Protein AF-A0A1G3U050-F1 (afdb_monomer)

pLDDT: mean 77.29, std 8.43, range [53.69, 90.75]

Radius of gyration: 17.87 Å; Cα contacts (8 Å, |Δi|>4): 139; chains: 1; bounding box: 40×44×41 Å

Foldseek 3Di:
DALVVLVVDPDHFQVNVQNVVQVVQCVPAVWHKDWDDDPRHIHMDTGDADEALWDDDPPDIHAALPVPPPVDDGHDDDPVPSPPDDPDDDDDDDD

Sequence (95 aa):
MFAQETLFFDKSDCEDRAVLFSYLIKELFDISVVGVKYKDHMATALYVPLDGDIVTAGSRKFVIADPTYVDAVIGVSMPRYRSLQPQSYIIVKNN

Mean predicted aligned error: 7.39 Å

Structure (mmCIF, N/CA/C/O backbone):
data_AF-A0A1G3U050-F1
#
_entry.id   AF-A0A1G3U050-F1
#
loop_
_atom_site.group_PDB
_atom_site.id
_atom_site.type_symbol
_atom_site.label_atom_id
_atom_site.label_alt_id
_atom_site.label_comp_id
_atom_site.label_asym_id
_atom_site.label_entity_id
_atom_site.label_seq_id
_atom_site.pdbx_PDB_ins_code
_atom_site.Cartn_x
_atom_site.Cartn_y
_atom_site.Cartn_z
_atom_site.occupancy
_atom_site.B_iso_or_equiv
_atom_site.auth_seq_id
_atom_site.auth_comp_id
_atom_site.auth_asym_id
_atom_site.auth_atom_id
_atom_site.pdbx_PDB_model_num
ATOM 1 N N . MET A 1 1 ? 15.507 14.579 0.203 1.00 62.25 1 MET A N 1
ATOM 2 C CA . MET A 1 1 ? 14.243 14.648 -0.536 1.00 62.25 1 MET A CA 1
ATOM 3 C C . MET A 1 1 ? 13.116 14.293 0.420 1.00 62.25 1 MET A C 1
ATOM 5 O O . MET A 1 1 ? 13.284 13.374 1.219 1.00 62.25 1 MET A O 1
ATOM 9 N N . PHE A 1 2 ? 12.034 15.055 0.426 1.00 78.06 2 PHE A N 1
ATOM 10 C CA . PHE A 1 2 ? 10.852 14.792 1.239 1.00 78.06 2 PHE A CA 1
ATOM 11 C C . PHE A 1 2 ? 9.976 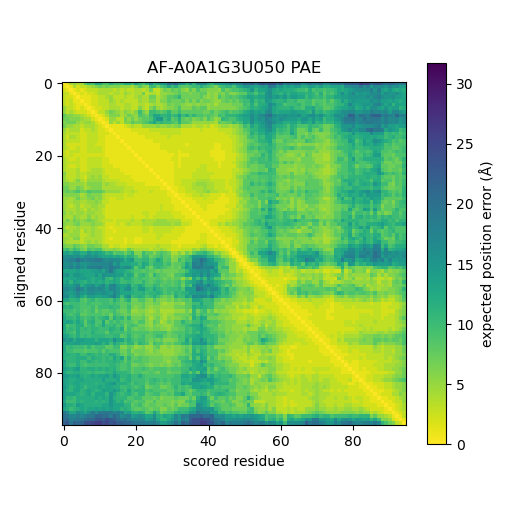13.714 0.583 1.00 78.06 2 PHE A C 1
ATOM 13 O O . PHE A 1 2 ? 9.964 13.589 -0.639 1.00 78.06 2 PHE A O 1
ATOM 20 N N . ALA A 1 3 ? 9.203 12.953 1.366 1.00 75.50 3 ALA A N 1
ATOM 21 C CA . ALA A 1 3 ? 8.281 11.948 0.817 1.00 75.50 3 ALA A CA 1
ATOM 22 C C . ALA A 1 3 ? 7.283 12.555 -0.200 1.00 75.50 3 ALA A C 1
ATOM 24 O O . ALA A 1 3 ? 6.864 11.876 -1.131 1.00 75.50 3 ALA A O 1
ATOM 25 N N . GLN A 1 4 ? 6.956 13.848 -0.058 1.00 73.81 4 GLN A N 1
ATOM 26 C CA . GLN A 1 4 ? 6.104 14.628 -0.964 1.00 73.81 4 GLN A CA 1
ATOM 27 C C . GLN A 1 4 ? 6.773 14.934 -2.309 1.00 73.81 4 GLN A C 1
ATOM 29 O O . GLN A 1 4 ? 6.096 15.075 -3.322 1.00 73.81 4 GLN A O 1
ATOM 34 N N . GLU A 1 5 ? 8.099 15.023 -2.333 1.00 76.06 5 GLU A N 1
ATOM 35 C CA . GLU A 1 5 ? 8.860 15.283 -3.553 1.00 76.06 5 GLU A CA 1
ATOM 36 C C . GLU A 1 5 ? 8.976 14.009 -4.410 1.00 76.06 5 GLU A C 1
ATOM 38 O O . GLU A 1 5 ? 8.867 14.125 -5.629 1.00 76.06 5 GLU A O 1
ATOM 43 N N . THR A 1 6 ? 9.039 12.802 -3.801 1.00 81.75 6 THR A N 1
ATOM 44 C CA . THR A 1 6 ? 8.927 11.489 -4.501 1.00 81.75 6 THR A CA 1
ATOM 45 C C . THR A 1 6 ? 7.639 11.399 -5.316 1.00 81.75 6 THR A C 1
ATOM 47 O O . THR A 1 6 ? 7.548 10.641 -6.278 1.00 81.75 6 THR A O 1
ATOM 50 N N . LEU A 1 7 ? 6.634 12.171 -4.907 1.00 75.56 7 LEU A N 1
ATOM 51 C CA . LEU A 1 7 ? 5.320 12.228 -5.523 1.00 75.56 7 LEU A CA 1
ATOM 52 C C . LEU A 1 7 ? 5.135 13.434 -6.466 1.00 75.56 7 LEU A C 1
ATOM 54 O O . LEU A 1 7 ? 4.225 13.391 -7.287 1.00 75.56 7 LEU A O 1
ATOM 58 N N . PHE A 1 8 ? 5.942 14.503 -6.359 1.00 80.50 8 PHE A N 1
ATOM 59 C CA . PHE A 1 8 ? 5.802 15.732 -7.166 1.00 80.50 8 PHE A CA 1
ATOM 60 C C . PHE A 1 8 ? 6.574 15.682 -8.493 1.00 80.50 8 PHE A C 1
ATOM 62 O O . PHE A 1 8 ? 6.170 16.329 -9.457 1.00 80.50 8 PHE A O 1
ATOM 69 N N . PHE A 1 9 ? 7.682 14.939 -8.555 1.00 80.31 9 PHE A N 1
ATOM 70 C CA . PHE A 1 9 ? 8.543 14.882 -9.738 1.00 80.31 9 PHE A CA 1
ATOM 71 C C . PHE A 1 9 ? 8.355 13.599 -10.563 1.00 80.31 9 PHE A C 1
ATOM 73 O O . PHE A 1 9 ? 8.178 12.513 -10.022 1.00 80.31 9 PHE A O 1
ATOM 80 N N . ASP A 1 10 ? 8.507 13.715 -11.890 1.00 73.25 10 ASP A N 1
ATOM 81 C CA . ASP A 1 10 ? 8.324 12.618 -12.866 1.00 73.25 10 ASP A CA 1
ATOM 82 C C . ASP A 1 10 ? 9.414 11.531 -12.828 1.00 73.25 10 ASP A C 1
ATOM 84 O O . ASP A 1 10 ? 9.396 10.573 -13.606 1.00 73.25 10 ASP A O 1
ATOM 88 N N . LYS A 1 11 ? 10.414 11.684 -11.963 1.00 73.81 11 LYS A N 1
ATOM 89 C CA . LYS A 1 11 ? 11.519 10.740 -11.807 1.00 73.81 11 LYS A CA 1
ATOM 90 C C . LYS A 1 11 ? 11.608 10.357 -10.344 1.00 73.81 11 LYS A C 1
ATOM 92 O O . LYS A 1 11 ? 11.707 11.227 -9.490 1.00 73.81 11 LYS A O 1
ATOM 97 N N . SER A 1 12 ? 11.595 9.053 -10.097 1.00 75.81 12 SER A N 1
ATOM 98 C CA . SER A 1 12 ? 11.783 8.481 -8.774 1.00 75.81 12 SER A CA 1
ATOM 99 C C . SER A 1 12 ? 12.690 7.265 -8.890 1.00 75.81 12 SER A C 1
ATOM 101 O O . SER A 1 12 ? 12.389 6.313 -9.622 1.00 75.81 12 SER A O 1
ATOM 103 N N . ASP A 1 13 ? 13.808 7.287 -8.183 1.00 83.31 13 ASP A N 1
ATOM 104 C CA . ASP A 1 13 ? 14.683 6.130 -8.060 1.00 83.31 13 ASP A CA 1
ATOM 105 C C . ASP A 1 13 ? 14.379 5.338 -6.776 1.00 83.31 13 ASP A C 1
ATOM 107 O O . ASP A 1 13 ? 13.335 5.487 -6.135 1.00 83.31 13 ASP A O 1
ATOM 111 N N . CYS A 1 14 ? 15.231 4.373 -6.452 1.00 85.44 14 CYS A N 1
ATOM 112 C CA . CYS A 1 14 ? 15.037 3.527 -5.283 1.00 85.44 14 CYS A CA 1
ATOM 113 C C . CYS A 1 14 ? 15.055 4.306 -3.957 1.00 85.44 14 CYS A C 1
ATOM 115 O O . CYS A 1 14 ? 14.396 3.891 -3.003 1.00 85.44 14 CYS A O 1
ATOM 117 N N . GLU A 1 15 ? 15.779 5.422 -3.887 1.00 86.62 15 GLU A N 1
ATOM 118 C CA . GLU A 1 15 ? 15.920 6.225 -2.673 1.00 86.62 15 GLU A CA 1
ATOM 119 C C . GLU A 1 15 ? 14.633 6.986 -2.381 1.00 86.62 15 GLU A C 1
ATOM 121 O O . GLU A 1 15 ? 14.084 6.909 -1.277 1.00 86.62 15 GLU A O 1
ATOM 126 N N . ASP A 1 16 ? 14.089 7.601 -3.422 1.00 85.25 16 ASP A N 1
ATOM 127 C CA . ASP A 1 16 ? 12.823 8.317 -3.391 1.00 85.25 16 ASP A CA 1
ATOM 128 C C . ASP A 1 16 ? 11.676 7.394 -2.943 1.00 85.25 16 ASP A C 1
ATOM 130 O O . ASP A 1 16 ? 10.892 7.741 -2.049 1.00 85.25 16 ASP A O 1
ATOM 134 N N . ARG A 1 17 ? 11.612 6.174 -3.499 1.00 88.62 17 ARG A N 1
ATOM 135 C CA . ARG A 1 17 ? 10.591 5.165 -3.155 1.00 88.62 17 ARG A CA 1
ATOM 136 C C . ARG A 1 17 ? 10.697 4.671 -1.717 1.00 88.62 17 ARG A C 1
ATOM 138 O O . ARG A 1 17 ? 9.677 4.470 -1.060 1.00 88.62 17 ARG A O 1
ATOM 145 N N . ALA A 1 18 ? 11.914 4.485 -1.219 1.00 84.56 18 ALA A N 1
ATOM 146 C CA . ALA A 1 18 ? 12.151 4.091 0.161 1.00 84.56 18 ALA A CA 1
ATOM 147 C C . ALA A 1 18 ? 11.700 5.184 1.144 1.00 84.56 18 ALA A C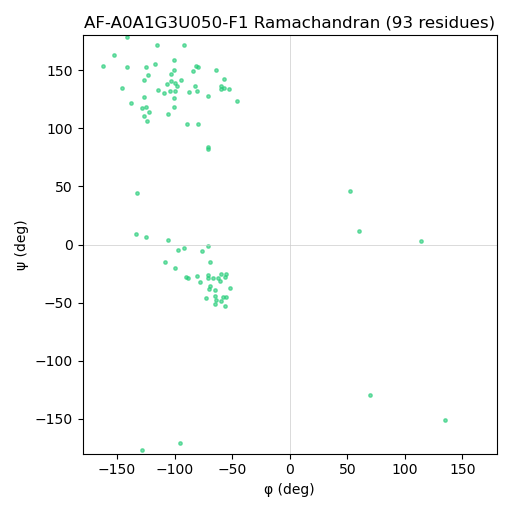 1
ATOM 149 O O . ALA A 1 18 ? 11.011 4.901 2.122 1.00 84.56 18 ALA A O 1
ATOM 150 N N . VAL A 1 19 ? 12.014 6.453 0.875 1.00 88.19 19 VAL A N 1
ATOM 151 C CA . VAL A 1 19 ? 11.553 7.560 1.728 1.00 88.19 19 VAL A CA 1
ATOM 152 C C . VAL A 1 19 ? 10.026 7.591 1.783 1.00 88.19 19 VAL A C 1
ATOM 154 O O . VAL A 1 19 ? 9.452 7.595 2.875 1.00 88.19 19 VAL A O 1
ATOM 157 N N . LEU A 1 20 ? 9.377 7.511 0.621 1.00 84.56 20 LEU A N 1
ATOM 158 C CA . LEU A 1 20 ? 7.923 7.467 0.512 1.00 84.56 20 LEU A CA 1
ATOM 159 C C . LEU A 1 20 ? 7.302 6.304 1.314 1.00 84.56 20 LEU A C 1
ATOM 161 O O . LEU A 1 20 ? 6.440 6.540 2.155 1.00 84.56 20 LEU A O 1
ATOM 165 N N . PHE A 1 21 ? 7.755 5.062 1.125 1.00 85.19 21 PHE A N 1
ATOM 166 C CA . PHE A 1 21 ? 7.203 3.882 1.815 1.00 85.19 21 PHE A CA 1
ATOM 167 C C . PHE A 1 21 ? 7.461 3.887 3.330 1.00 85.19 21 PHE A C 1
ATOM 169 O O . PHE A 1 21 ? 6.648 3.388 4.110 1.00 85.19 21 PHE 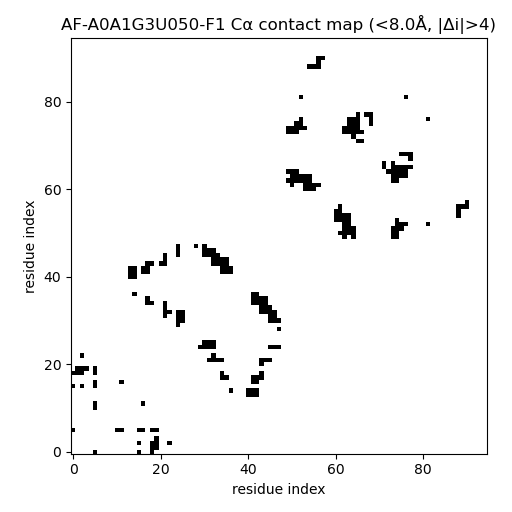A O 1
ATOM 176 N N . SER A 1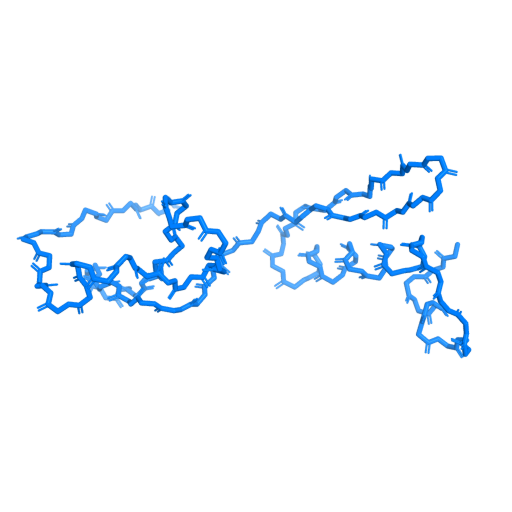 22 ? 8.555 4.515 3.766 1.00 81.81 22 SER A N 1
ATOM 177 C CA . SER A 1 22 ? 8.851 4.673 5.189 1.00 81.81 22 SER A CA 1
ATOM 178 C C . SER A 1 22 ? 7.935 5.630 5.921 1.00 81.81 22 SER A C 1
ATOM 180 O O . SER A 1 22 ? 7.542 5.374 7.059 1.00 81.81 22 SER A O 1
ATOM 182 N N . TYR A 1 23 ? 7.581 6.717 5.250 1.00 87.62 23 TYR A N 1
ATOM 183 C CA . TYR A 1 23 ? 6.623 7.668 5.766 1.00 87.62 23 TYR A CA 1
ATOM 184 C C . TYR A 1 23 ? 5.250 7.007 5.901 1.00 87.62 23 TYR A C 1
ATOM 186 O O . TYR A 1 23 ? 4.648 7.038 6.971 1.00 87.62 23 TYR A O 1
ATOM 194 N N . LEU A 1 24 ? 4.815 6.307 4.848 1.00 84.56 24 LEU A N 1
ATOM 195 C CA . LEU A 1 24 ? 3.506 5.658 4.802 1.00 84.56 24 LEU A CA 1
ATOM 196 C C . LEU A 1 24 ? 3.275 4.698 5.972 1.00 84.56 24 LEU A C 1
ATOM 198 O O . LEU A 1 24 ? 2.222 4.734 6.590 1.00 84.56 24 LEU A O 1
ATOM 202 N N . ILE A 1 25 ? 4.234 3.849 6.317 1.00 80.88 25 ILE A N 1
ATOM 203 C CA . ILE A 1 25 ? 3.977 2.823 7.332 1.00 80.88 25 ILE A CA 1
ATOM 204 C C . ILE A 1 25 ? 4.082 3.348 8.769 1.00 80.88 25 ILE A C 1
ATOM 206 O O . ILE A 1 25 ? 3.366 2.857 9.643 1.00 80.88 25 ILE A O 1
ATOM 210 N N . LYS A 1 26 ? 4.875 4.398 8.997 1.00 78.19 26 LYS A N 1
ATOM 211 C CA . LYS A 1 26 ? 4.888 5.102 10.285 1.00 78.19 26 LYS A CA 1
ATOM 212 C C . LYS A 1 26 ? 3.560 5.782 10.558 1.00 78.19 26 LYS A C 1
ATOM 214 O O . LYS A 1 26 ? 2.969 5.537 11.601 1.00 78.19 26 LYS A O 1
ATOM 219 N N . GLU A 1 27 ? 3.073 6.569 9.604 1.00 83.56 27 GLU A N 1
ATOM 220 C CA . GLU A 1 27 ? 1.838 7.334 9.788 1.00 83.56 27 GLU A CA 1
ATOM 221 C C . GLU A 1 27 ? 0.596 6.438 9.847 1.00 83.56 27 GLU A C 1
ATOM 223 O O . GLU A 1 27 ? -0.344 6.729 10.580 1.00 83.56 27 GLU A O 1
ATOM 228 N N . LEU A 1 28 ? 0.571 5.349 9.070 1.00 76.06 28 LEU A N 1
ATOM 229 C CA . LEU A 1 28 ? -0.662 4.582 8.866 1.00 76.06 28 LEU A CA 1
ATOM 230 C C . LEU A 1 28 ? -0.885 3.457 9.866 1.00 76.06 28 LEU A C 1
ATOM 232 O O . LEU A 1 28 ? -2.033 3.097 10.115 1.00 76.06 28 LEU A O 1
ATOM 236 N N . PHE A 1 29 ? 0.173 2.879 10.420 1.00 76.06 29 PHE A N 1
ATOM 237 C CA . PHE A 1 29 ? 0.018 1.749 11.325 1.00 76.06 29 PHE A CA 1
ATOM 238 C C . PHE A 1 29 ? 0.692 1.978 12.683 1.00 76.06 29 PHE A C 1
ATOM 240 O O . PHE A 1 29 ? 0.692 1.071 13.507 1.00 76.06 29 PHE A O 1
ATOM 247 N N . ASP A 1 30 ? 1.207 3.191 12.924 1.00 72.56 30 ASP A N 1
ATOM 248 C CA . ASP A 1 30 ? 2.110 3.529 14.037 1.00 72.56 30 ASP A CA 1
ATOM 249 C C . ASP A 1 30 ? 3.309 2.586 14.100 1.00 72.56 30 ASP A C 1
ATOM 251 O O . ASP A 1 30 ? 3.670 1.974 15.109 1.00 72.56 30 ASP A O 1
ATOM 255 N N . ILE A 1 31 ? 3.881 2.371 12.925 1.00 70.06 31 ILE A N 1
ATOM 256 C CA . ILE A 1 31 ? 4.749 1.246 12.701 1.00 70.06 31 ILE A CA 1
ATOM 257 C C . ILE A 1 31 ? 6.074 1.744 12.184 1.00 70.06 31 ILE A C 1
ATOM 259 O O . ILE A 1 31 ? 6.200 2.372 11.140 1.00 70.06 31 ILE A O 1
ATOM 263 N N . SER A 1 32 ? 7.101 1.468 12.970 1.00 74.44 32 SER A N 1
ATOM 264 C CA . SER A 1 32 ? 8.439 1.947 12.688 1.00 74.44 32 SER A CA 1
ATOM 265 C C . SER A 1 32 ? 8.939 1.446 11.335 1.00 74.44 32 SER A C 1
ATOM 267 O O . SER A 1 32 ? 8.849 0.268 11.008 1.00 74.44 32 SER A O 1
ATOM 269 N N . VAL A 1 33 ? 9.519 2.361 10.563 1.00 76.38 33 VAL A N 1
ATOM 270 C CA . VAL A 1 33 ? 10.170 2.054 9.288 1.00 76.38 33 VAL A CA 1
ATOM 271 C C . VAL A 1 33 ? 11.582 2.592 9.263 1.00 76.38 33 VAL A C 1
ATOM 273 O O . VAL A 1 33 ? 11.847 3.712 9.717 1.00 76.38 33 VAL A O 1
ATOM 276 N N . VAL A 1 34 ? 12.472 1.816 8.659 1.00 79.38 34 VAL A N 1
ATOM 277 C CA . VAL A 1 34 ? 13.848 2.203 8.362 1.00 79.38 34 VAL A CA 1
ATOM 278 C C . VAL A 1 34 ? 14.123 2.067 6.866 1.00 79.38 34 VAL A C 1
ATOM 280 O O . VAL A 1 34 ? 13.586 1.183 6.195 1.00 79.38 34 VAL A O 1
ATOM 283 N N . GLY A 1 35 ? 14.953 2.962 6.339 1.00 82.75 35 GLY A N 1
ATOM 284 C CA . GLY A 1 35 ? 15.482 2.861 4.983 1.00 82.75 35 GLY A CA 1
ATOM 285 C C . GLY A 1 35 ? 16.717 1.965 4.942 1.00 82.75 35 GLY A C 1
ATOM 286 O O . GLY A 1 35 ? 17.482 1.912 5.905 1.00 82.75 35 GLY A O 1
ATOM 287 N N . VAL A 1 36 ? 16.928 1.283 3.822 1.00 74.31 36 VAL A N 1
ATOM 288 C CA . VAL A 1 36 ? 18.051 0.364 3.620 1.00 74.31 36 VAL A CA 1
ATOM 289 C C . VAL A 1 36 ? 18.779 0.760 2.352 1.00 74.31 36 VAL A C 1
ATOM 291 O O . VAL A 1 36 ? 18.242 0.586 1.262 1.00 74.31 36 VAL A O 1
ATOM 294 N N . LYS A 1 37 ? 19.997 1.284 2.498 1.00 83.56 37 LYS A N 1
ATOM 295 C CA . LYS A 1 37 ? 20.808 1.771 1.381 1.00 83.56 37 LYS A CA 1
ATOM 296 C C . LYS A 1 37 ? 21.857 0.747 0.961 1.00 83.56 37 LYS A C 1
ATOM 298 O O . LYS A 1 37 ? 22.617 0.253 1.789 1.00 83.56 37 LYS A O 1
ATOM 303 N N . TYR A 1 38 ? 21.940 0.513 -0.339 1.00 85.19 38 TYR A N 1
ATOM 304 C CA . TYR A 1 38 ? 22.957 -0.277 -1.021 1.00 85.19 38 TYR A CA 1
ATOM 305 C C . TYR A 1 38 ? 23.780 0.619 -1.950 1.00 85.19 38 TYR A C 1
ATOM 307 O O . TYR A 1 38 ? 23.467 1.791 -2.161 1.00 85.19 38 TYR A O 1
ATOM 315 N N . LYS A 1 39 ? 24.856 0.061 -2.512 1.00 84.06 39 LYS A N 1
ATOM 316 C CA . LYS A 1 39 ? 25.744 0.782 -3.434 1.00 84.06 39 LYS A CA 1
ATOM 317 C C . LYS A 1 39 ? 25.008 1.271 -4.693 1.00 84.06 39 LYS A C 1
ATOM 319 O O . LYS A 1 39 ? 25.380 2.304 -5.236 1.00 84.06 39 LYS A O 1
ATOM 324 N N . ASP A 1 40 ? 23.997 0.529 -5.133 1.00 84.56 40 ASP A N 1
ATOM 325 C CA . ASP A 1 40 ? 23.229 0.730 -6.365 1.00 84.56 40 ASP A CA 1
ATOM 326 C C . ASP A 1 40 ? 21.703 0.625 -6.160 1.00 84.56 40 ASP A C 1
ATOM 328 O O . ASP A 1 40 ? 20.946 0.601 -7.130 1.00 84.56 40 ASP A O 1
ATOM 332 N N . HIS A 1 41 ? 21.231 0.555 -4.909 1.00 87.94 41 HIS A N 1
ATOM 333 C CA . HIS A 1 41 ? 19.817 0.350 -4.598 1.00 87.94 41 HIS A CA 1
ATOM 334 C C . HIS A 1 41 ? 19.410 0.944 -3.243 1.00 87.94 41 HIS A C 1
ATOM 336 O O . HIS A 1 41 ? 20.244 1.181 -2.374 1.00 87.94 41 HIS A O 1
ATOM 342 N N . MET A 1 42 ? 18.109 1.121 -3.023 1.00 84.00 42 MET A N 1
ATOM 343 C CA . MET A 1 42 ? 17.535 1.466 -1.729 1.00 84.00 42 MET A CA 1
ATOM 344 C C . MET 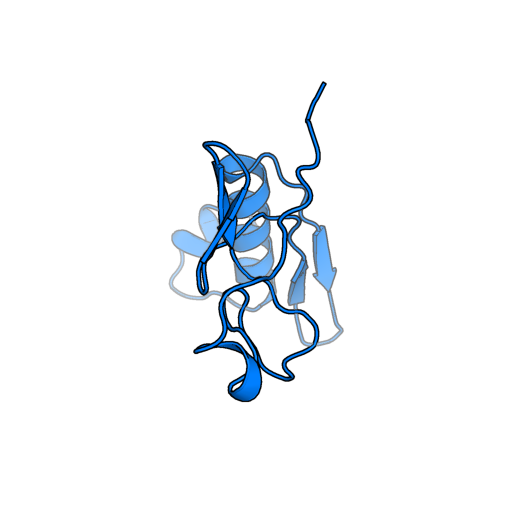A 1 42 ? 16.165 0.809 -1.565 1.00 84.00 42 MET A C 1
ATOM 346 O O . MET A 1 42 ? 15.322 0.830 -2.460 1.00 84.00 42 MET A O 1
ATOM 350 N N . ALA A 1 43 ? 15.954 0.233 -0.392 1.00 88.62 43 ALA A N 1
ATOM 351 C CA . ALA A 1 43 ? 14.720 -0.416 0.005 1.00 88.62 43 ALA A CA 1
ATOM 352 C C . ALA A 1 43 ? 14.245 0.127 1.358 1.00 88.62 43 ALA A C 1
ATOM 354 O O . ALA A 1 43 ? 14.831 1.038 1.947 1.00 88.62 43 ALA A O 1
ATOM 355 N N . THR A 1 44 ? 13.157 -0.439 1.857 1.00 80.69 44 THR A N 1
ATOM 356 C CA . THR A 1 44 ? 12.558 -0.081 3.140 1.00 80.69 44 THR A CA 1
ATOM 357 C C . THR A 1 44 ? 12.053 -1.303 3.867 1.00 80.69 44 THR A C 1
ATOM 359 O O . THR A 1 44 ? 11.665 -2.292 3.249 1.00 80.69 44 THR A O 1
ATOM 362 N N . ALA A 1 45 ? 12.025 -1.202 5.190 1.00 71.88 45 ALA A N 1
ATOM 363 C CA . ALA A 1 45 ? 11.599 -2.286 6.057 1.00 71.88 45 ALA A CA 1
ATOM 364 C C . ALA A 1 45 ? 10.525 -1.816 7.047 1.00 71.88 45 ALA A C 1
ATOM 366 O O . ALA A 1 45 ? 10.790 -0.944 7.872 1.00 71.88 45 ALA A O 1
ATOM 367 N N . LEU A 1 46 ? 9.329 -2.404 6.937 1.00 70.88 46 LEU A N 1
ATOM 368 C CA . LEU A 1 46 ? 8.107 -2.083 7.685 1.00 70.88 46 LEU A CA 1
ATOM 369 C C . LEU A 1 46 ? 7.949 -2.905 8.961 1.00 70.88 46 LEU A C 1
ATOM 371 O O . LEU A 1 46 ? 8.622 -3.916 9.139 1.00 70.88 46 LEU A O 1
ATOM 375 N N . TYR A 1 47 ? 6.954 -2.551 9.774 1.00 64.62 47 TYR A N 1
ATOM 376 C CA . TYR A 1 47 ? 6.641 -3.259 11.017 1.00 64.62 47 TYR A CA 1
ATOM 377 C C . TYR A 1 47 ? 5.100 -3.587 11.191 1.00 64.62 47 TYR A C 1
ATOM 379 O O . TYR A 1 47 ? 4.559 -3.340 12.252 1.00 64.62 47 TYR A O 1
ATOM 387 N N . VAL A 1 48 ? 4.350 -4.089 10.168 1.00 62.97 48 VAL A N 1
ATOM 388 C CA . VAL A 1 48 ? 2.830 -4.124 10.049 1.00 62.97 48 VAL A CA 1
AT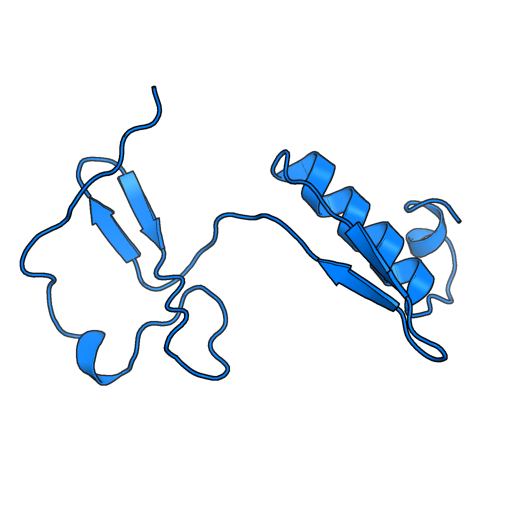OM 389 C C . VAL A 1 48 ? 2.016 -5.423 10.346 1.00 62.97 48 VAL A C 1
ATOM 391 O O . VAL A 1 48 ? 2.571 -6.504 10.172 1.00 62.97 48 VAL A O 1
ATOM 394 N N . PRO A 1 49 ? 0.674 -5.333 10.661 1.00 62.00 49 PRO A N 1
ATOM 395 C CA . PRO A 1 49 ? -0.330 -6.433 10.675 1.00 62.00 49 PRO A CA 1
ATOM 396 C C . PRO A 1 49 ? -1.252 -6.476 9.409 1.00 62.00 49 PRO A C 1
ATOM 398 O O . PRO A 1 49 ? -1.490 -5.436 8.807 1.00 62.00 49 PRO A O 1
ATOM 401 N N . LEU A 1 50 ? -1.760 -7.641 8.947 1.00 61.06 50 LEU A N 1
ATOM 402 C CA . LEU A 1 50 ? -2.012 -7.923 7.496 1.00 61.06 50 LEU A CA 1
ATOM 403 C C . LEU A 1 50 ? -3.310 -8.735 7.138 1.00 61.06 50 LEU A C 1
ATOM 405 O O . LEU A 1 50 ? -3.978 -9.115 8.088 1.00 61.06 50 LEU A O 1
ATOM 409 N N . ASP A 1 51 ? -3.644 -9.011 5.835 1.00 55.06 51 ASP A N 1
ATOM 410 C CA . ASP A 1 51 ? -4.875 -9.695 5.270 1.00 55.06 51 ASP A CA 1
ATOM 411 C C . ASP A 1 51 ? -4.669 -11.038 4.493 1.00 55.06 51 ASP A C 1
ATOM 413 O O . ASP A 1 51 ? -3.580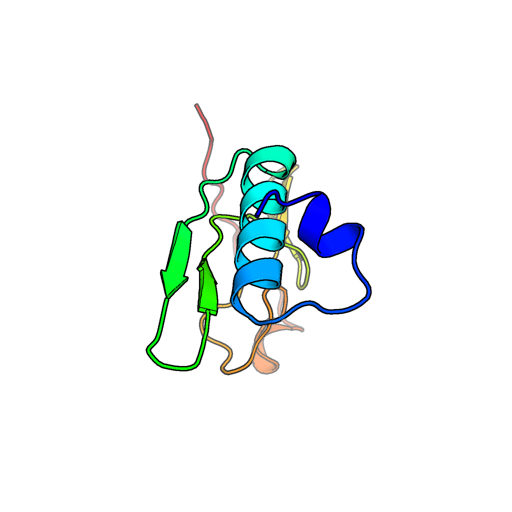 -11.250 3.975 1.00 55.06 51 ASP A O 1
ATOM 417 N N . GLY A 1 52 ? -5.677 -11.934 4.410 1.00 62.25 52 GLY A N 1
ATOM 418 C CA . GLY A 1 52 ? -5.666 -13.239 3.699 1.00 62.25 52 GLY A CA 1
ATOM 419 C C . GLY A 1 52 ? -6.258 -14.408 4.494 1.00 62.25 52 GLY A C 1
ATOM 420 O O . GLY A 1 52 ? -7.188 -14.147 5.237 1.00 62.25 52 GLY A O 1
ATOM 421 N N . ASP A 1 53 ? -5.846 -15.670 4.316 1.00 67.19 53 ASP A N 1
ATOM 422 C CA . ASP A 1 53 ? -6.527 -16.827 4.930 1.00 67.19 53 ASP A CA 1
ATOM 423 C C . ASP A 1 53 ? -6.824 -16.548 6.413 1.00 67.19 53 ASP A C 1
ATOM 425 O O . ASP A 1 53 ? -5.942 -16.148 7.160 1.00 67.19 53 ASP A O 1
ATOM 429 N N . ILE A 1 54 ? -8.092 -16.634 6.825 1.00 67.25 54 ILE A N 1
ATOM 430 C CA . ILE A 1 54 ? -8.533 -16.045 8.098 1.00 67.25 54 ILE A CA 1
ATOM 431 C C . ILE A 1 54 ? -8.720 -17.130 9.145 1.00 67.25 54 ILE A C 1
ATOM 433 O O . ILE A 1 54 ? -9.449 -18.102 8.940 1.00 67.25 54 ILE A O 1
ATOM 437 N N . VAL A 1 55 ? -8.163 -16.893 10.326 1.00 66.75 55 VAL A N 1
ATOM 438 C CA . VAL A 1 55 ? -8.481 -17.645 11.538 1.00 66.75 55 VAL A CA 1
ATOM 439 C C . VAL A 1 55 ? -9.272 -16.764 12.497 1.00 66.75 55 VAL A C 1
ATOM 441 O O . VAL A 1 55 ? -8.916 -15.616 12.763 1.00 66.75 55 VAL A O 1
ATOM 444 N N . THR A 1 56 ? -10.392 -17.286 13.000 1.00 73.81 56 THR A N 1
ATOM 445 C CA . THR A 1 56 ? -11.242 -16.556 13.951 1.00 73.81 56 THR A CA 1
ATOM 446 C C . THR A 1 56 ? -10.954 -17.048 15.356 1.00 73.81 56 THR A C 1
ATOM 448 O O . THR A 1 56 ? -11.181 -18.213 15.658 1.00 73.81 56 THR A O 1
ATOM 451 N N . ALA A 1 57 ? -10.488 -16.156 16.227 1.00 66.44 57 ALA A N 1
ATOM 452 C CA . ALA A 1 57 ? -10.200 -16.473 17.618 1.00 66.44 57 ALA A CA 1
ATOM 453 C C . ALA A 1 57 ? -10.996 -15.515 18.523 1.00 66.44 57 ALA A C 1
ATOM 455 O O . ALA A 1 57 ? -10.698 -14.322 18.627 1.00 66.44 57 ALA A O 1
ATOM 456 N N . GLY A 1 58 ? -12.056 -16.025 19.156 1.00 71.69 58 GLY A N 1
ATOM 457 C CA . GLY A 1 58 ? -13.009 -15.195 19.902 1.00 71.69 58 GLY A CA 1
ATOM 458 C C . GLY A 1 58 ? -13.845 -14.318 18.963 1.00 71.69 58 GLY A C 1
ATOM 459 O O . GLY A 1 58 ? -14.409 -14.824 18.000 1.00 71.69 58 GLY A O 1
ATOM 460 N N . SER A 1 59 ? -13.927 -13.008 19.224 1.00 70.62 59 SER A N 1
ATOM 461 C CA . SER A 1 59 ? -14.611 -12.041 18.343 1.00 70.62 59 SER A CA 1
ATOM 462 C C . SER A 1 59 ? -13.695 -11.392 17.297 1.00 70.62 59 SER A C 1
ATOM 464 O O . SER A 1 59 ? -14.163 -10.588 16.490 1.00 70.62 59 SER A O 1
ATOM 466 N N . ARG A 1 60 ? -12.391 -11.704 17.313 1.00 71.38 60 ARG A N 1
ATOM 467 C CA . ARG A 1 60 ? -11.384 -11.087 16.440 1.00 71.38 60 ARG A CA 1
ATOM 468 C C . ARG A 1 60 ? -11.011 -12.025 15.296 1.00 71.38 60 ARG A C 1
ATOM 470 O O . ARG A 1 60 ? -10.869 -13.235 15.480 1.00 71.38 60 ARG A O 1
ATOM 477 N N . LYS A 1 61 ? -10.838 -11.436 14.116 1.00 71.56 61 LYS A N 1
ATOM 478 C CA . LYS A 1 61 ? -10.330 -12.108 12.921 1.00 71.56 61 LYS A CA 1
ATOM 479 C C . LYS A 1 61 ? -8.847 -11.814 12.796 1.00 71.56 61 LYS A C 1
ATOM 481 O O . LYS A 1 61 ? -8.428 -10.675 12.987 1.00 71.56 61 LYS A O 1
ATOM 486 N N . PHE A 1 62 ? -8.089 -12.847 12.484 1.00 74.50 62 PHE A N 1
ATOM 487 C CA . PHE A 1 62 ? -6.664 -12.761 12.242 1.00 74.50 62 PHE A CA 1
ATOM 488 C C . PHE A 1 62 ? -6.371 -13.350 10.891 1.00 74.50 62 PHE A C 1
ATOM 490 O O . PHE A 1 62 ? -7.067 -14.245 10.415 1.00 74.50 62 PHE A O 1
ATOM 497 N N . VAL A 1 63 ? -5.302 -12.855 10.313 1.00 76.94 63 VAL A N 1
ATOM 498 C CA . VAL A 1 63 ? -4.885 -13.242 8.989 1.00 76.94 63 VAL A CA 1
ATOM 499 C C . VAL A 1 63 ? -3.672 -14.119 9.105 1.00 76.94 63 VAL A C 1
ATOM 501 O O . VAL A 1 63 ? -2.736 -13.842 9.859 1.00 76.94 63 VAL A O 1
ATOM 504 N N . ILE A 1 64 ? -3.691 -15.153 8.287 1.00 74.94 64 ILE A N 1
ATOM 505 C CA . ILE A 1 64 ? -2.588 -16.046 8.051 1.00 74.94 64 ILE A CA 1
ATOM 506 C C . ILE A 1 64 ? -1.535 -15.292 7.252 1.00 74.94 64 ILE A C 1
ATOM 508 O O . ILE A 1 64 ? -1.412 -15.373 6.039 1.00 74.94 64 ILE A O 1
ATOM 512 N N . ALA A 1 65 ? -0.720 -14.553 7.973 1.00 77.75 65 ALA A N 1
ATOM 513 C CA . ALA A 1 65 ? 0.658 -14.360 7.595 1.00 77.75 65 ALA A CA 1
ATOM 514 C C . ALA A 1 65 ? 1.379 -15.685 7.824 1.00 77.75 65 ALA A C 1
ATOM 516 O O . ALA A 1 65 ? 1.938 -15.861 8.898 1.00 77.75 65 ALA A O 1
ATOM 517 N N . ASP A 1 66 ? 1.292 -16.640 6.885 1.00 74.69 66 ASP A N 1
ATOM 518 C CA . ASP A 1 66 ? 2.046 -17.897 6.980 1.00 74.69 66 ASP A CA 1
ATOM 519 C C . ASP A 1 66 ? 3.484 -17.641 6.520 1.00 74.69 66 ASP A C 1
ATOM 521 O O . ASP A 1 66 ? 3.740 -17.537 5.318 1.00 74.69 66 ASP A O 1
ATOM 525 N N . PRO A 1 67 ? 4.451 -17.545 7.440 1.00 68.94 67 PRO A N 1
ATOM 526 C CA . PRO A 1 67 ? 5.826 -17.281 7.054 1.00 68.94 67 PRO A CA 1
ATOM 527 C C . PRO A 1 67 ? 6.508 -18.534 6.473 1.00 68.94 67 PRO A C 1
ATOM 529 O O . PRO A 1 67 ? 7.656 -18.447 6.045 1.00 68.94 67 PRO A O 1
ATOM 532 N N . THR A 1 68 ? 5.853 -19.709 6.492 1.00 70.88 68 THR A N 1
ATOM 533 C CA . THR A 1 68 ? 6.421 -20.997 6.050 1.00 70.88 68 THR A CA 1
ATOM 534 C C . THR A 1 68 ? 6.047 -21.372 4.618 1.00 70.88 68 THR A C 1
ATOM 536 O O . THR A 1 68 ? 6.566 -22.348 4.068 1.00 70.88 68 THR A O 1
ATOM 539 N N . TYR A 1 69 ? 5.200 -20.570 3.980 1.00 82.31 69 TYR A N 1
ATOM 540 C CA . TYR A 1 69 ? 4.934 -20.668 2.557 1.00 82.31 69 TYR A CA 1
ATOM 541 C C . TYR A 1 69 ? 5.942 -19.781 1.799 1.00 82.31 69 TYR A C 1
ATOM 543 O O . TYR A 1 69 ? 5.856 -18.561 1.793 1.00 82.31 69 TYR A O 1
ATOM 551 N N . VAL A 1 70 ? 6.945 -20.408 1.176 1.00 78.88 70 VAL A N 1
ATOM 552 C CA . VAL A 1 70 ? 7.956 -19.715 0.350 1.00 78.88 70 VAL A CA 1
ATOM 553 C C . VAL A 1 70 ? 7.282 -18.929 -0.788 1.00 78.88 70 VAL A C 1
ATOM 555 O O . VAL A 1 70 ? 6.376 -19.459 -1.431 1.00 78.88 70 VAL A O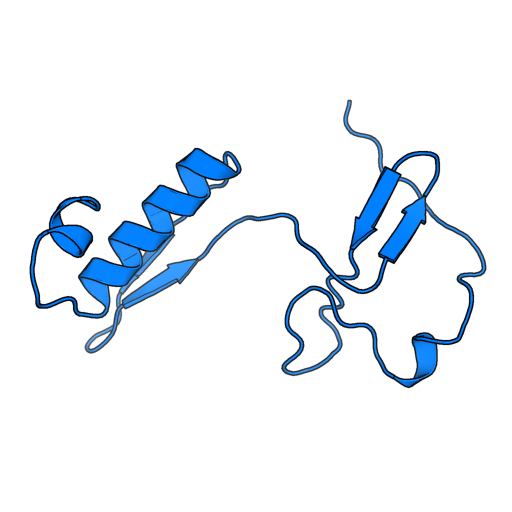 1
ATOM 558 N N . ASP A 1 71 ? 7.715 -17.674 -0.997 1.00 77.19 71 ASP A N 1
ATOM 559 C CA . ASP A 1 71 ? 7.125 -16.669 -1.910 1.00 77.19 71 ASP A CA 1
ATOM 560 C C . ASP A 1 71 ? 5.671 -16.288 -1.603 1.00 77.19 71 ASP A C 1
ATOM 562 O O . ASP A 1 71 ? 5.006 -15.601 -2.386 1.00 77.19 71 ASP A O 1
ATOM 566 N N . ALA A 1 72 ? 5.169 -16.698 -0.440 1.00 68.38 72 ALA A N 1
ATOM 567 C CA . ALA A 1 72 ? 3.882 -16.237 0.012 1.00 68.38 72 ALA A CA 1
ATOM 568 C C . ALA A 1 72 ? 3.965 -14.776 0.411 1.00 68.38 72 ALA A C 1
ATOM 570 O O . ALA A 1 72 ? 4.755 -14.354 1.259 1.00 68.38 72 ALA A O 1
ATOM 571 N N . VAL A 1 73 ? 3.052 -14.013 -0.169 1.00 73.69 73 VAL A N 1
ATOM 572 C CA . VAL A 1 73 ? 2.598 -12.792 0.466 1.00 73.69 73 VAL A CA 1
ATOM 573 C C . VAL A 1 73 ? 1.901 -13.164 1.767 1.00 73.69 73 VAL A C 1
ATOM 575 O O . VAL A 1 73 ? 1.318 -14.245 1.902 1.00 73.69 73 VAL A O 1
ATOM 578 N N . ILE A 1 74 ? 1.957 -12.261 2.739 1.00 78.44 74 ILE A N 1
ATOM 579 C CA . ILE A 1 74 ? 1.108 -12.410 3.907 1.00 78.44 74 ILE A CA 1
ATOM 580 C C . ILE A 1 74 ? -0.337 -12.577 3.435 1.00 78.44 74 ILE A C 1
ATOM 582 O O . ILE A 1 74 ? -0.787 -11.848 2.553 1.00 78.44 74 ILE A O 1
ATOM 586 N N . GLY A 1 75 ? -1.020 -13.560 4.015 1.00 69.88 75 GLY A N 1
ATOM 587 C CA . GLY A 1 75 ? -2.383 -13.895 3.677 1.00 69.88 75 GLY A CA 1
ATOM 588 C C . GLY A 1 75 ? -2.577 -15.254 3.042 1.00 69.88 75 GLY A C 1
ATOM 589 O O . GLY A 1 75 ? -3.685 -15.583 2.623 1.00 69.88 75 GLY A O 1
ATOM 590 N N . VAL A 1 76 ? -1.519 -16.039 2.904 1.00 83.94 76 VAL A N 1
ATOM 591 C CA . VAL A 1 76 ? -1.592 -17.264 2.124 1.00 83.94 76 VAL A CA 1
ATOM 592 C C . VAL A 1 76 ? -1.219 -18.450 2.994 1.00 83.94 76 VAL A C 1
ATOM 594 O O . VAL A 1 76 ? -0.068 -18.593 3.381 1.00 83.94 76 VAL A O 1
ATOM 597 N N . SER A 1 77 ? -2.174 -19.344 3.254 1.00 82.19 77 SER A N 1
ATOM 598 C CA . SER A 1 77 ? -1.890 -20.636 3.884 1.00 82.19 77 SER A CA 1
ATOM 599 C C . SER A 1 77 ? -1.383 -21.635 2.859 1.00 82.19 77 SER A C 1
ATOM 601 O O . SER A 1 77 ? -1.766 -21.612 1.678 1.00 82.19 77 SER A O 1
ATOM 603 N N . MET A 1 78 ? -0.609 -22.606 3.340 1.00 89.44 78 MET A N 1
ATOM 604 C CA . MET A 1 78 ? -0.208 -23.746 2.525 1.00 89.44 78 MET A CA 1
ATOM 605 C C . MET A 1 78 ? -1.419 -24.506 1.958 1.00 89.44 78 MET A C 1
ATOM 607 O O . MET A 1 78 ? -2.389 -24.767 2.683 1.00 89.44 78 MET A O 1
ATOM 611 N N . PRO A 1 79 ? -1.330 -24.994 0.706 1.00 88.44 79 PRO A N 1
ATOM 612 C CA . PRO A 1 79 ? -2.432 -25.694 0.050 1.00 88.44 79 PRO A CA 1
ATOM 613 C C . PRO A 1 79 ? -3.028 -26.853 0.862 1.00 88.44 79 PRO A C 1
ATOM 615 O O . PRO A 1 79 ? -4.244 -27.018 0.888 1.00 88.44 79 PRO A O 1
ATOM 618 N N . ARG A 1 80 ? -2.199 -27.624 1.583 1.00 90.75 80 ARG A N 1
ATOM 619 C CA . ARG A 1 80 ? -2.658 -28.785 2.369 1.00 90.75 80 ARG A CA 1
ATOM 620 C C . ARG A 1 80 ? -3.512 -28.439 3.599 1.00 90.75 80 ARG A C 1
ATOM 622 O O . ARG A 1 80 ? -4.144 -29.338 4.141 1.00 90.75 80 ARG A O 1
ATOM 629 N N . TYR A 1 81 ? -3.528 -27.179 4.045 1.00 87.69 81 TYR A N 1
ATOM 630 C CA . TYR A 1 81 ? -4.285 -26.737 5.226 1.00 87.69 81 TYR A CA 1
ATOM 631 C C . TYR A 1 81 ? -5.511 -25.879 4.888 1.00 87.69 81 TYR A C 1
ATOM 633 O O . TYR A 1 81 ? -6.392 -25.742 5.730 1.00 87.69 81 TYR A O 1
ATOM 641 N N . ARG A 1 82 ? -5.626 -25.363 3.656 1.00 80.56 82 ARG A N 1
ATOM 642 C CA . ARG A 1 82 ? -6.679 -24.414 3.240 1.00 80.56 82 ARG A CA 1
ATOM 643 C C . ARG A 1 82 ? -8.114 -24.946 3.387 1.00 80.56 82 ARG A C 1
ATOM 645 O O . ARG A 1 82 ? -9.047 -24.166 3.533 1.00 80.56 82 ARG A O 1
ATOM 652 N N . SER A 1 83 ? -8.302 -26.265 3.346 1.00 84.94 83 SER A N 1
ATOM 653 C CA . SER A 1 83 ? -9.621 -26.911 3.470 1.00 84.94 83 SER A CA 1
ATOM 654 C C . SER A 1 83 ? -9.852 -27.590 4.822 1.00 84.94 83 SER A C 1
ATOM 656 O O . SER A 1 83 ? -10.881 -28.236 5.011 1.00 84.94 83 SER A O 1
ATOM 658 N N . LEU A 1 84 ? -8.904 -27.476 5.755 1.00 89.62 84 LEU A N 1
ATOM 659 C CA . LEU A 1 84 ? -9.004 -28.078 7.081 1.00 89.62 84 LEU A CA 1
ATOM 660 C C . LEU A 1 84 ? -9.445 -27.027 8.099 1.00 89.62 84 LEU A C 1
ATOM 662 O O . LEU A 1 84 ? -8.967 -25.897 8.087 1.00 89.62 84 LEU A O 1
ATOM 666 N N . GLN A 1 85 ? -10.342 -27.409 9.007 1.00 85.25 85 GLN A N 1
ATOM 667 C CA . GLN A 1 85 ? -10.704 -26.557 10.137 1.00 85.25 85 GLN A CA 1
ATOM 668 C C . GLN A 1 85 ? -9.647 -26.687 11.243 1.00 85.25 85 GLN A C 1
ATOM 670 O O . GLN A 1 85 ? -9.281 -27.813 11.601 1.00 85.25 85 GLN A O 1
ATOM 675 N N . PRO A 1 86 ? -9.155 -25.572 11.808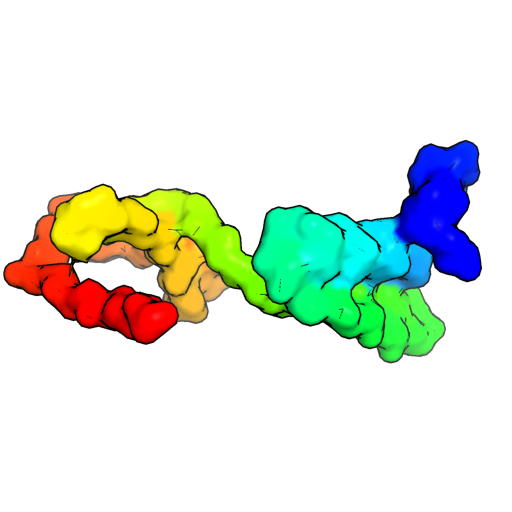 1.00 85.88 86 PRO A N 1
ATOM 676 C CA . PRO A 1 86 ? -8.268 -25.612 12.962 1.00 85.88 86 PRO A CA 1
ATOM 677 C C . PRO A 1 86 ? -8.945 -26.307 14.149 1.00 85.88 86 PRO A C 1
ATOM 679 O O . PRO A 1 86 ? -10.105 -26.043 14.453 1.00 85.88 86 PRO A O 1
ATOM 682 N N . GLN A 1 87 ? -8.221 -27.183 14.847 1.00 90.12 87 GLN A N 1
ATOM 683 C CA . GLN A 1 87 ? -8.772 -27.920 15.994 1.00 90.12 87 GLN A CA 1
ATOM 684 C C . GLN A 1 87 ? -9.012 -27.021 17.220 1.00 90.12 87 GLN A C 1
ATOM 686 O O . GLN A 1 87 ? -9.871 -27.314 18.047 1.00 90.12 87 GLN A O 1
ATOM 691 N N . SER A 1 88 ? -8.264 -25.922 17.341 1.00 85.50 88 SER A N 1
ATOM 692 C CA . SER A 1 88 ? -8.395 -24.938 18.420 1.00 85.50 88 SER A CA 1
ATOM 693 C C . SER A 1 88 ? -7.725 -23.612 18.040 1.00 85.50 88 SER A C 1
ATOM 695 O O . SER A 1 88 ? -6.748 -23.626 17.292 1.00 85.50 88 SER A O 1
ATOM 697 N N . TYR A 1 89 ? -8.188 -22.489 18.607 1.00 86.62 89 TYR A N 1
ATOM 698 C CA . TYR A 1 89 ? -7.563 -21.165 18.469 1.00 86.62 89 TYR A CA 1
ATOM 699 C C . TYR A 1 89 ? -7.021 -20.672 19.809 1.00 86.62 89 TYR A C 1
ATOM 701 O O . TYR A 1 89 ? -7.723 -20.698 20.820 1.00 86.62 89 TYR A O 1
ATOM 709 N N . ILE A 1 90 ? -5.791 -20.170 19.806 1.00 83.06 90 ILE A N 1
ATOM 710 C CA . ILE A 1 90 ? -5.130 -19.614 20.989 1.00 83.06 90 ILE A CA 1
ATOM 711 C C . ILE A 1 90 ? -5.121 -18.080 20.834 1.00 83.06 90 ILE A C 1
ATOM 713 O O . ILE A 1 90 ? -4.470 -17.569 19.927 1.00 83.06 90 ILE A O 1
ATOM 717 N N . ILE A 1 91 ? -5.867 -17.338 21.670 1.00 79.06 91 ILE A N 1
ATOM 718 C CA . ILE A 1 91 ? -5.929 -15.858 21.628 1.00 79.06 91 ILE A CA 1
ATOM 719 C C . ILE A 1 91 ? -4.815 -15.261 22.481 1.00 79.06 91 ILE A C 1
ATOM 721 O O . ILE A 1 91 ? -4.698 -15.570 23.666 1.00 79.06 91 ILE A O 1
ATOM 725 N N . VAL A 1 92 ? -4.091 -14.307 21.909 1.00 66.25 92 VAL A N 1
ATOM 726 C CA . VAL A 1 92 ? -3.136 -13.461 22.630 1.00 66.25 92 VAL A CA 1
ATOM 727 C C . VAL A 1 92 ? -3.810 -12.109 22.914 1.00 66.25 92 VAL A C 1
ATOM 729 O O . VAL A 1 92 ? -4.369 -11.500 22.003 1.00 66.25 92 VAL A O 1
ATOM 732 N N . LYS A 1 93 ? -3.846 -11.652 24.175 1.00 66.44 93 LYS A N 1
ATOM 733 C CA . LYS A 1 93 ? -4.508 -10.391 24.573 1.00 66.44 93 LYS A CA 1
ATOM 734 C C . LYS A 1 93 ? -3.510 -9.226 24.610 1.00 66.44 93 LYS A C 1
ATOM 736 O O . LYS A 1 93 ? -2.402 -9.403 25.103 1.00 66.44 93 LYS A O 1
ATOM 741 N N . ASN A 1 94 ? -3.948 -8.043 24.166 1.00 62.56 94 ASN A N 1
ATOM 742 C CA . ASN A 1 94 ? -3.296 -6.772 24.507 1.00 62.56 94 ASN A CA 1
ATOM 743 C C . ASN A 1 94 ? -3.811 -6.340 25.889 1.00 62.56 94 ASN A C 1
ATOM 745 O O . ASN A 1 94 ? -5.014 -6.469 26.131 1.00 62.56 94 ASN A O 1
ATOM 749 N N . ASN A 1 95 ? -2.920 -5.879 26.768 1.00 53.69 95 ASN A N 1
ATOM 750 C CA . ASN A 1 95 ? -3.285 -5.278 28.057 1.00 53.69 95 ASN A CA 1
ATOM 751 C C . ASN A 1 95 ? -3.952 -3.916 27.869 1.00 53.69 95 ASN A C 1
ATOM 753 O O . ASN A 1 95 ? -3.511 -3.183 26.955 1.00 53.69 95 ASN A O 1
#

Nearest PDB structures (foldseek):
  2dqr-assembly1_B  TM=2.736E-01  e=1.435E+00  Bacillus subtilis

Solvent-accessible surface area (backbone atoms only — not comparable to full-atom values): 5950 Å² total; per-residue (Å²): 134,55,52,66,48,43,71,71,46,101,67,66,57,43,59,37,52,17,48,33,56,30,52,51,39,30,75,72,67,76,13,66,47,47,73,44,81,54,101,88,48,33,41,59,49,76,62,85,89,76,58,51,45,73,51,72,42,86,96,45,80,43,41,29,60,32,86,85,36,85,94,45,57,66,18,34,60,52,79,92,52,72,87,56,80,78,92,74,71,86,77,84,82,84,134

Secondary structure (DSSP, 8-state):
--TTHHHHSS---HHHHHHHHHHHHHHHHS---EEEE-SS-EEEE------SSEEEETTEEEE---TTSTTPPTT---TTTTTSPPS---PPPP-